Protein AF-A0A7Y2J0Y7-F1 (afdb_monomer)

Structure (mmCIF, N/CA/C/O backbone):
data_AF-A0A7Y2J0Y7-F1
#
_entry.id   AF-A0A7Y2J0Y7-F1
#
loop_
_atom_site.group_PDB
_atom_site.id
_atom_site.type_symbol
_atom_site.label_atom_id
_atom_site.label_alt_id
_atom_site.label_comp_id
_atom_site.label_asym_id
_atom_site.label_entity_id
_atom_site.label_seq_id
_atom_site.pdbx_PDB_ins_code
_atom_site.Cartn_x
_atom_site.Cartn_y
_atom_site.Cartn_z
_atom_site.occupancy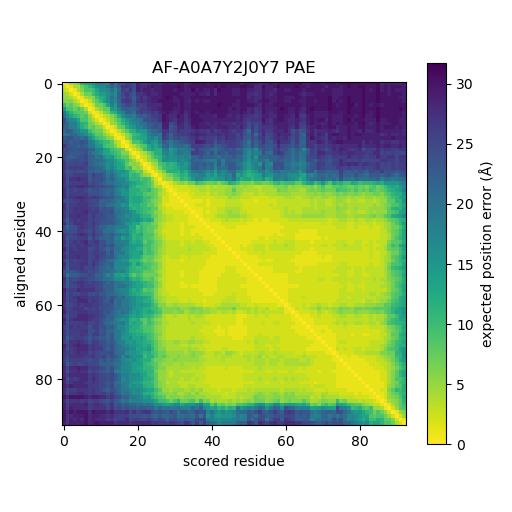
_atom_site.B_iso_or_equiv
_atom_site.auth_seq_id
_atom_site.auth_comp_id
_atom_site.auth_asym_id
_atom_site.auth_atom_id
_atom_site.pdbx_PDB_model_num
ATOM 1 N N . MET A 1 1 ? -0.133 -2.140 -69.016 1.00 37.03 1 MET A N 1
ATOM 2 C CA . MET A 1 1 ? 0.185 -0.989 -68.144 1.00 37.03 1 MET A CA 1
ATOM 3 C C . MET A 1 1 ? -1.083 -0.640 -67.366 1.00 37.03 1 MET A C 1
ATOM 5 O O . MET A 1 1 ? -2.110 -0.485 -68.001 1.00 37.03 1 MET A O 1
ATOM 9 N N . GLN A 1 2 ? -0.990 -0.672 -66.028 1.00 42.09 2 GLN A N 1
ATOM 10 C CA . GLN A 1 2 ? -2.018 -0.549 -64.969 1.00 42.09 2 GLN A CA 1
ATOM 11 C C . GLN A 1 2 ? -3.334 -1.347 -65.068 1.00 42.09 2 GLN A C 1
ATOM 13 O O . GLN A 1 2 ? -4.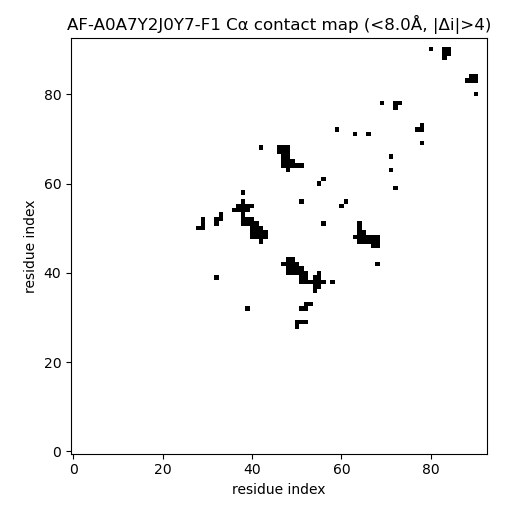198 -1.084 -65.893 1.00 42.09 2 GLN A O 1
ATOM 18 N N . VAL A 1 3 ? -3.535 -2.232 -64.082 1.00 44.47 3 VAL A N 1
ATOM 19 C CA . VAL A 1 3 ? -4.865 -2.667 -63.639 1.00 44.47 3 VAL A CA 1
ATOM 20 C C . VAL A 1 3 ? -4.939 -2.548 -62.117 1.00 44.47 3 VAL A C 1
ATOM 22 O O . VAL A 1 3 ? -4.124 -3.093 -61.378 1.00 44.47 3 VAL A O 1
ATOM 25 N N . ILE A 1 4 ? -5.938 -1.791 -61.683 1.00 48.19 4 ILE A N 1
ATOM 26 C CA . ILE A 1 4 ? -6.367 -1.529 -60.310 1.00 48.19 4 ILE A CA 1
ATOM 27 C C . ILE A 1 4 ? -6.913 -2.822 -59.692 1.00 48.19 4 ILE A C 1
ATOM 29 O O . ILE A 1 4 ? -7.786 -3.432 -60.301 1.00 48.19 4 ILE A O 1
ATOM 33 N N . ARG A 1 5 ? -6.536 -3.172 -58.450 1.00 44.25 5 ARG A N 1
ATOM 34 C CA . ARG A 1 5 ? -7.440 -3.885 -57.523 1.00 44.25 5 ARG A CA 1
ATOM 35 C C . ARG A 1 5 ? -7.254 -3.436 -56.076 1.00 44.25 5 ARG A C 1
ATOM 37 O O . ARG A 1 5 ? -6.252 -3.720 -55.431 1.00 44.25 5 ARG A O 1
ATOM 44 N N . ARG A 1 6 ? -8.298 -2.778 -55.562 1.00 46.31 6 ARG A N 1
ATOM 45 C CA . ARG A 1 6 ? -8.625 -2.735 -54.136 1.00 46.31 6 ARG A CA 1
ATOM 46 C C . ARG A 1 6 ? -8.861 -4.169 -53.658 1.00 46.31 6 ARG A C 1
ATOM 48 O O . ARG A 1 6 ? -9.738 -4.827 -54.204 1.00 46.31 6 ARG A O 1
ATOM 55 N N . HIS A 1 7 ? -8.180 -4.611 -52.606 1.00 42.34 7 HIS A N 1
ATOM 56 C CA . HIS A 1 7 ? -8.856 -5.386 -51.571 1.00 42.34 7 HIS A CA 1
ATOM 57 C C . HIS A 1 7 ? -8.089 -5.352 -50.252 1.00 42.34 7 HIS A C 1
ATOM 59 O O . HIS A 1 7 ? -6.917 -5.692 -50.139 1.00 42.34 7 HIS A O 1
ATOM 65 N N . SER A 1 8 ? -8.822 -4.897 -49.255 1.00 40.09 8 SER A N 1
ATOM 66 C CA . SER A 1 8 ? -8.566 -4.957 -47.833 1.00 40.09 8 SER A CA 1
ATOM 67 C C . SER A 1 8 ? -8.383 -6.395 -47.340 1.00 40.09 8 SER A C 1
ATOM 69 O O . SER A 1 8 ? -9.136 -7.279 -47.747 1.00 40.09 8 SER A O 1
ATOM 71 N N . ARG A 1 9 ? -7.463 -6.564 -46.377 1.00 47.72 9 ARG A N 1
ATOM 72 C CA . ARG A 1 9 ? -7.532 -7.405 -45.156 1.00 47.72 9 ARG A CA 1
ATOM 73 C C . ARG A 1 9 ? -6.208 -8.116 -44.888 1.00 47.72 9 ARG A C 1
ATOM 75 O O . ARG A 1 9 ? -5.635 -8.737 -45.769 1.00 47.72 9 ARG A O 1
ATOM 82 N N . GLY A 1 10 ? -5.806 -8.090 -43.619 1.00 38.44 10 GLY A N 1
ATOM 83 C CA . GLY A 1 10 ? -4.794 -9.002 -43.087 1.00 38.44 10 GLY A CA 1
ATOM 84 C C . GLY A 1 10 ? -3.679 -8.298 -42.334 1.00 38.44 10 GLY A C 1
ATOM 85 O O . GLY A 1 10 ? -2.515 -8.425 -42.685 1.00 38.44 10 GLY A O 1
ATOM 86 N N . ARG A 1 11 ? -4.036 -7.540 -41.292 1.00 45.06 11 ARG A N 1
ATOM 87 C CA . ARG A 1 11 ? -3.094 -7.016 -40.299 1.00 45.06 11 ARG A CA 1
ATOM 88 C C . ARG A 1 11 ? -2.327 -8.209 -39.711 1.00 45.06 11 ARG A C 1
ATOM 90 O O . ARG A 1 11 ? -2.909 -9.000 -38.973 1.00 45.06 11 ARG A O 1
ATOM 97 N N . VAL A 1 12 ? -1.052 -8.361 -40.066 1.00 48.59 12 VAL A N 1
ATOM 98 C CA . VAL A 1 12 ? -0.168 -9.398 -39.519 1.00 48.59 12 VAL A CA 1
ATOM 99 C C . VAL A 1 12 ? 0.101 -9.057 -38.053 1.00 48.59 12 VAL A C 1
ATOM 101 O O . VAL A 1 12 ? 1.043 -8.345 -37.725 1.00 48.59 12 VAL A O 1
ATOM 104 N N . LEU A 1 13 ? -0.752 -9.533 -37.147 1.00 43.62 13 LEU A N 1
ATOM 105 C CA . LEU A 1 13 ? -0.490 -9.500 -35.710 1.00 43.62 13 LEU A CA 1
ATOM 106 C C . LEU A 1 13 ? 0.329 -10.736 -35.333 1.00 43.62 13 LEU A C 1
ATOM 108 O O . LEU A 1 13 ? -0.169 -11.667 -34.706 1.00 43.62 13 LEU A O 1
ATOM 112 N N . ARG A 1 14 ? 1.615 -10.740 -35.694 1.00 45.25 14 ARG A N 1
ATOM 113 C CA . ARG A 1 14 ? 2.593 -11.588 -35.003 1.00 45.25 14 ARG A CA 1
ATOM 114 C C . ARG A 1 14 ? 2.920 -10.922 -33.672 1.00 45.25 14 ARG A C 1
ATOM 116 O O . ARG A 1 14 ? 3.893 -10.189 -33.564 1.00 45.25 14 ARG A O 1
ATOM 123 N N . GLN A 1 15 ? 2.072 -11.128 -32.666 1.00 53.75 15 GLN A N 1
ATOM 124 C CA . GLN A 1 15 ? 2.367 -10.697 -31.302 1.00 53.75 15 GLN A CA 1
ATOM 125 C C . GLN A 1 15 ? 2.536 -11.918 -30.399 1.00 53.75 15 GLN A C 1
ATOM 127 O O . GLN A 1 15 ? 1.675 -12.257 -29.594 1.00 53.75 15 GLN A O 1
ATOM 132 N N . THR A 1 16 ? 3.690 -12.567 -30.520 1.00 44.09 16 THR A N 1
ATOM 133 C CA . THR A 1 16 ? 4.259 -13.408 -29.465 1.00 44.09 16 THR A CA 1
ATOM 134 C C . THR A 1 16 ? 4.704 -12.484 -28.328 1.00 44.09 16 THR A C 1
ATOM 136 O O . THR A 1 16 ? 5.844 -12.032 -28.298 1.00 44.09 16 THR A O 1
ATOM 139 N N . HIS A 1 17 ? 3.790 -12.104 -27.430 1.00 44.88 17 HIS A N 1
ATOM 140 C CA . HIS A 1 17 ? 4.149 -11.422 -26.179 1.00 44.88 17 HIS A CA 1
ATOM 141 C C . HIS A 1 17 ? 3.765 -12.307 -24.987 1.00 44.88 17 HIS A C 1
ATOM 143 O O . HIS A 1 17 ? 2.625 -12.229 -24.517 1.00 44.88 17 HIS A O 1
ATOM 149 N N . PRO A 1 18 ? 4.703 -13.126 -24.473 1.00 43.56 18 PRO A N 1
ATOM 150 C CA . PRO A 1 18 ? 4.474 -14.003 -23.318 1.00 43.56 18 PRO A CA 1
ATOM 151 C C . PRO A 1 18 ? 4.138 -13.247 -22.012 1.00 43.56 18 PRO A C 1
ATOM 153 O O . PRO A 1 18 ? 3.743 -13.857 -21.027 1.00 43.56 18 PRO A O 1
ATOM 156 N N . LEU A 1 19 ? 4.210 -11.911 -22.004 1.00 46.00 19 LEU A N 1
ATOM 157 C CA . LEU A 1 19 ? 3.988 -11.061 -20.826 1.00 46.00 19 LEU A CA 1
ATOM 158 C C . LEU A 1 19 ? 2.520 -10.663 -20.572 1.00 46.00 19 LEU A C 1
ATOM 160 O O . LEU A 1 19 ? 2.218 -10.066 -19.538 1.00 46.00 19 LEU A O 1
ATOM 164 N N . LYS A 1 20 ? 1.578 -10.960 -21.481 1.00 47.62 20 LYS A N 1
ATOM 165 C CA . LYS A 1 20 ? 0.166 -10.557 -21.293 1.00 47.62 20 LYS A CA 1
ATOM 166 C C . LYS A 1 20 ? -0.550 -11.327 -20.179 1.00 47.62 20 LYS A C 1
ATOM 168 O O . LYS A 1 20 ? -1.533 -10.824 -19.641 1.00 47.62 20 LYS A O 1
ATOM 173 N N . LEU A 1 21 ? -0.070 -12.519 -19.828 1.00 46.53 21 LEU A N 1
ATOM 174 C CA . LEU A 1 21 ? -0.745 -13.383 -18.861 1.00 46.53 21 LEU A CA 1
ATOM 175 C C . LEU A 1 21 ? -0.506 -12.934 -17.409 1.00 46.53 21 LEU A C 1
ATOM 177 O O . LEU A 1 21 ? -1.444 -12.939 -16.617 1.00 46.53 21 LEU A O 1
ATOM 181 N N . VAL A 1 22 ? 0.691 -12.424 -17.093 1.00 49.72 22 VAL A N 1
ATOM 182 C CA . VAL A 1 22 ? 1.014 -11.879 -15.757 1.00 49.72 22 VAL A CA 1
ATOM 183 C C . VAL A 1 22 ? 0.204 -10.608 -15.469 1.00 49.72 22 VAL A C 1
ATOM 185 O O . VAL A 1 22 ? -0.318 -10.430 -14.370 1.00 49.72 22 VAL A O 1
ATOM 188 N N . LYS A 1 23 ? -0.017 -9.760 -16.487 1.00 47.22 23 LYS A N 1
ATOM 189 C CA . LYS A 1 23 ? -0.875 -8.567 -16.364 1.00 47.22 23 LYS A CA 1
ATOM 190 C C . LYS A 1 23 ? -2.331 -8.894 -16.018 1.00 47.22 23 LYS A C 1
ATOM 192 O O . LYS A 1 23 ? -2.986 -8.080 -15.380 1.00 47.22 23 LYS A O 1
ATOM 197 N N . LYS A 1 24 ? -2.850 -10.056 -16.429 1.00 43.94 24 LYS A N 1
ATOM 198 C CA . LYS A 1 24 ? -4.275 -10.390 -16.282 1.00 43.94 24 LYS A CA 1
ATOM 199 C C . LYS A 1 24 ? -4.679 -10.673 -14.831 1.00 43.94 24 LYS A C 1
ATOM 201 O O . LYS A 1 24 ? -5.776 -10.296 -14.444 1.00 43.94 24 LYS A O 1
ATOM 206 N N . VAL A 1 25 ? -3.802 -11.282 -14.029 1.00 51.06 25 VAL A N 1
ATOM 207 C CA . VAL A 1 25 ? -4.069 -11.541 -12.598 1.00 51.06 25 VAL A CA 1
ATOM 208 C C . VAL A 1 25 ? -3.824 -10.287 -11.756 1.00 51.06 25 VAL A C 1
ATOM 210 O O . VAL A 1 25 ? -4.637 -9.958 -10.897 1.00 51.06 25 VAL A O 1
ATOM 213 N N . LEU A 1 26 ? -2.780 -9.511 -12.075 1.00 53.09 26 LEU A N 1
ATOM 214 C CA . LEU A 1 26 ? -2.547 -8.195 -11.461 1.00 53.09 26 LEU A CA 1
ATOM 215 C C . LEU A 1 26 ? -3.696 -7.200 -11.734 1.00 53.09 26 LEU A C 1
ATOM 217 O O . LEU A 1 26 ? -3.923 -6.289 -10.944 1.00 53.09 26 LEU A O 1
ATOM 221 N N . SER A 1 27 ? -4.461 -7.404 -12.816 1.00 62.75 27 SER A N 1
ATOM 222 C CA . SER A 1 27 ? -5.576 -6.543 -13.235 1.00 62.75 27 SER A CA 1
ATOM 223 C C . SER A 1 27 ? -6.723 -6.451 -12.225 1.00 62.75 27 SER A C 1
ATOM 225 O O . SER A 1 27 ? -7.460 -5.462 -12.248 1.00 62.75 27 SER A O 1
ATOM 227 N N . VAL A 1 28 ? -6.923 -7.465 -11.376 1.00 71.38 28 VAL A N 1
ATOM 228 C CA . VAL A 1 28 ? -8.079 -7.492 -10.464 1.00 71.38 28 VAL A CA 1
ATOM 229 C C . VAL A 1 28 ? -7.909 -6.456 -9.356 1.00 71.38 28 VAL A C 1
ATOM 231 O O . VAL A 1 28 ? -8.794 -5.626 -9.157 1.00 71.38 28 VAL A O 1
ATOM 234 N N . TYR A 1 29 ? -6.748 -6.435 -8.697 1.00 82.38 29 TYR A N 1
ATOM 235 C CA . TYR A 1 29 ? -6.484 -5.506 -7.596 1.00 82.38 29 TYR A CA 1
ATOM 236 C C . TYR A 1 29 ? -6.542 -4.052 -8.051 1.00 82.38 29 TYR A C 1
ATOM 238 O O . TYR A 1 29 ? -7.194 -3.239 -7.404 1.00 82.38 29 TYR A O 1
ATOM 246 N N . SER A 1 30 ? -5.941 -3.730 -9.199 1.00 81.31 30 SER A N 1
ATOM 247 C CA . SER A 1 30 ? -5.982 -2.371 -9.747 1.00 81.31 30 SER A CA 1
ATOM 248 C C . SER A 1 30 ? -7.407 -1.907 -10.056 1.00 81.31 30 SER A C 1
ATOM 250 O O . SER A 1 30 ? -7.736 -0.753 -9.805 1.00 81.31 30 SER A O 1
ATOM 252 N N . SER A 1 31 ? -8.272 -2.794 -10.558 1.00 85.19 31 SER A N 1
ATOM 253 C CA . SER A 1 31 ? -9.667 -2.435 -10.858 1.00 85.19 31 SER A CA 1
ATOM 254 C C . SER A 1 31 ? -10.464 -2.141 -9.584 1.00 85.19 31 SER A C 1
ATOM 256 O O . SER A 1 31 ? -11.243 -1.194 -9.557 1.00 85.19 31 SER A O 1
ATOM 258 N N . ILE A 1 32 ? -10.233 -2.913 -8.516 1.00 88.44 32 ILE A N 1
ATOM 259 C CA . ILE A 1 32 ? -10.871 -2.703 -7.208 1.00 88.44 32 ILE A CA 1
ATOM 260 C C . ILE A 1 32 ? -10.362 -1.410 -6.560 1.00 88.44 32 ILE A C 1
ATOM 262 O O . ILE A 1 32 ? -11.155 -0.582 -6.125 1.00 88.44 32 ILE A O 1
ATOM 266 N N . LEU A 1 33 ? -9.042 -1.211 -6.533 1.00 91.62 33 LEU A N 1
ATOM 267 C CA . LEU A 1 33 ? -8.400 -0.032 -5.946 1.00 91.62 33 LEU A CA 1
ATOM 268 C C . LEU A 1 33 ? -8.873 1.270 -6.609 1.00 91.62 33 LEU A C 1
ATOM 270 O O . LEU A 1 33 ? -9.121 2.258 -5.920 1.00 91.62 33 LEU A O 1
ATOM 274 N N . ASN A 1 34 ? -9.030 1.267 -7.934 1.00 90.19 34 ASN A N 1
ATOM 275 C CA . ASN A 1 34 ? -9.493 2.433 -8.689 1.00 90.19 34 ASN A CA 1
ATOM 276 C C . ASN A 1 34 ? -11.011 2.670 -8.598 1.00 90.19 34 ASN A C 1
ATOM 278 O O . ASN A 1 34 ? -11.469 3.746 -8.968 1.00 90.19 34 ASN A O 1
ATOM 282 N N . ALA A 1 35 ? -11.797 1.711 -8.097 1.00 92.56 35 ALA A N 1
ATOM 283 C CA . ALA A 1 35 ? -13.226 1.918 -7.853 1.00 92.56 35 ALA A CA 1
ATOM 284 C C . ALA A 1 35 ? -13.495 2.758 -6.589 1.00 92.56 35 ALA A C 1
ATOM 286 O O . ALA A 1 35 ? -14.590 3.296 -6.426 1.00 92.56 35 ALA A O 1
ATOM 287 N N . VAL A 1 36 ? -12.511 2.873 -5.691 1.00 92.94 36 VAL A N 1
ATOM 288 C CA . VAL A 1 36 ? -12.636 3.610 -4.431 1.00 92.94 36 VAL A CA 1
ATOM 289 C C . VAL A 1 36 ? -12.113 5.046 -4.604 1.00 92.94 36 VAL A C 1
ATOM 291 O O . VAL A 1 36 ? -10.939 5.224 -4.930 1.00 92.94 36 VAL A O 1
ATOM 294 N N . PRO A 1 37 ? -12.928 6.090 -4.339 1.00 91.38 37 PRO A N 1
ATOM 295 C CA . PRO A 1 37 ? -12.573 7.490 -4.596 1.00 91.38 37 PRO A CA 1
ATOM 296 C C . PRO A 1 37 ? -11.739 8.134 -3.471 1.00 91.38 37 PRO A C 1
ATOM 298 O O . PRO A 1 37 ? -11.822 9.338 -3.239 1.00 91.38 37 PRO A O 1
ATOM 301 N N . ILE A 1 38 ? -10.941 7.342 -2.753 1.00 94.75 38 ILE A N 1
ATOM 302 C CA . ILE A 1 38 ? -9.966 7.819 -1.762 1.00 94.75 38 ILE A CA 1
ATOM 303 C C . ILE A 1 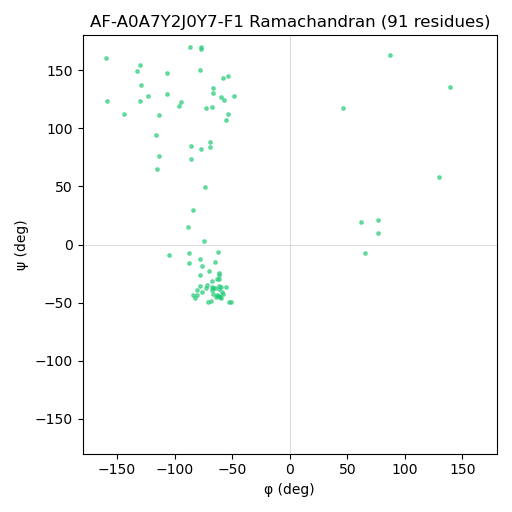38 ? -8.601 7.176 -2.035 1.00 94.75 38 ILE A C 1
ATOM 305 O O . ILE A 1 38 ? -8.559 6.100 -2.627 1.00 94.75 38 ILE A O 1
ATOM 309 N N . PRO A 1 39 ? -7.479 7.796 -1.634 1.00 94.56 39 PRO A N 1
ATOM 310 C CA . PRO A 1 39 ? -6.149 7.217 -1.815 1.00 94.56 39 PRO A CA 1
ATOM 311 C C . PRO A 1 39 ? -6.024 5.834 -1.163 1.00 94.56 39 PRO A C 1
ATOM 313 O O . PRO A 1 39 ? -6.250 5.699 0.037 1.00 94.56 39 PRO A O 1
ATOM 316 N N . LEU A 1 40 ? -5.636 4.822 -1.943 1.00 94.88 40 LEU A N 1
ATOM 317 C CA . LEU A 1 40 ? -5.427 3.454 -1.468 1.00 94.88 40 LEU A CA 1
ATOM 318 C C . LEU A 1 40 ? -4.065 2.902 -1.887 1.00 94.88 40 LEU A C 1
ATOM 320 O O . LEU A 1 40 ? -3.655 3.013 -3.045 1.00 94.88 40 LEU A O 1
ATOM 324 N N . VAL A 1 41 ? -3.413 2.230 -0.939 1.00 93.25 41 VAL A N 1
ATOM 325 C CA . VAL A 1 41 ? -2.181 1.462 -1.138 1.00 93.25 41 VAL A CA 1
ATOM 326 C C . VAL A 1 41 ? -2.434 0.032 -0.680 1.00 93.25 41 VAL A C 1
ATOM 328 O O . VAL A 1 41 ? -2.885 -0.192 0.441 1.00 93.25 41 VAL A O 1
ATOM 331 N N . LEU A 1 42 ? -2.135 -0.936 -1.542 1.00 93.25 42 LEU A N 1
ATOM 332 C CA . LEU A 1 42 ? -2.177 -2.355 -1.209 1.00 93.25 42 LEU A CA 1
ATOM 333 C C . LEU A 1 42 ? -0.774 -2.824 -0.824 1.00 93.25 42 LEU A C 1
ATOM 335 O O . LEU A 1 42 ? 0.139 -2.771 -1.650 1.00 93.25 42 LEU A O 1
ATOM 339 N N . ILE A 1 43 ? -0.619 -3.306 0.408 1.00 92.62 43 ILE A N 1
ATOM 340 C CA . ILE A 1 43 ? 0.625 -3.880 0.933 1.00 92.62 43 ILE A CA 1
ATOM 341 C C . ILE A 1 43 ? 0.445 -5.398 1.029 1.00 92.62 43 ILE A C 1
ATOM 343 O O . ILE A 1 43 ? -0.570 -5.877 1.533 1.00 92.62 43 ILE A O 1
ATOM 347 N N . GLY A 1 44 ? 1.401 -6.145 0.484 1.00 90.12 44 GLY A N 1
ATOM 348 C CA . GLY A 1 44 ? 1.433 -7.601 0.537 1.00 90.12 44 GLY A CA 1
ATOM 349 C C . GLY A 1 44 ? 1.902 -8.121 1.895 1.00 90.12 44 GLY A C 1
ATOM 350 O O . GLY A 1 44 ? 2.448 -7.384 2.713 1.00 90.12 44 GLY A O 1
ATOM 351 N N . ALA A 1 45 ? 1.726 -9.424 2.119 1.00 88.44 45 ALA A N 1
ATOM 352 C CA . ALA A 1 45 ? 2.242 -10.100 3.313 1.00 88.44 45 ALA A CA 1
ATOM 353 C C . ALA A 1 45 ? 3.783 -10.119 3.380 1.00 88.44 45 ALA A C 1
ATOM 355 O O . ALA A 1 45 ? 4.349 -10.388 4.428 1.00 88.44 45 ALA A O 1
ATOM 356 N N . ASP A 1 46 ? 4.459 -9.835 2.267 1.00 92.12 46 ASP A N 1
ATOM 357 C CA . ASP A 1 46 ? 5.909 -9.675 2.154 1.00 92.12 46 ASP A CA 1
ATOM 358 C C . ASP A 1 46 ? 6.376 -8.232 2.425 1.00 92.12 46 ASP A C 1
ATOM 360 O O . ASP A 1 46 ? 7.491 -7.866 2.052 1.00 92.12 46 ASP A O 1
ATOM 364 N N . GLU A 1 47 ? 5.509 -7.401 3.016 1.00 93.19 47 GLU A N 1
ATOM 365 C CA . GLU A 1 47 ? 5.770 -6.004 3.392 1.00 93.19 47 GLU A CA 1
ATOM 366 C C . GLU A 1 47 ? 6.089 -5.081 2.199 1.00 93.19 47 GLU A C 1
ATOM 368 O O . GLU A 1 47 ? 6.633 -3.974 2.335 1.00 93.19 47 GLU A O 1
ATOM 373 N N . ARG A 1 48 ? 5.721 -5.508 0.987 1.00 93.88 48 ARG A N 1
ATOM 374 C CA . ARG A 1 48 ? 5.933 -4.747 -0.247 1.00 93.88 48 ARG A CA 1
ATOM 375 C C . ARG A 1 48 ? 4.642 -4.159 -0.776 1.00 93.88 48 ARG A C 1
ATOM 377 O O . ARG A 1 48 ? 3.566 -4.739 -0.670 1.00 93.88 48 ARG A O 1
ATOM 384 N N . ILE A 1 49 ? 4.756 -2.996 -1.407 1.00 93.38 49 ILE A N 1
ATOM 385 C CA . ILE A 1 49 ? 3.622 -2.361 -2.074 1.00 93.38 49 ILE A CA 1
ATOM 386 C C . ILE A 1 49 ? 3.297 -3.143 -3.348 1.00 93.38 49 ILE A C 1
ATOM 388 O O . ILE A 1 49 ? 4.101 -3.208 -4.278 1.00 93.38 49 ILE A O 1
ATOM 392 N N . VAL A 1 50 ? 2.099 -3.714 -3.403 1.00 93.38 50 VAL A N 1
ATOM 393 C CA . VAL A 1 50 ? 1.593 -4.477 -4.549 1.00 93.38 50 VAL A CA 1
ATOM 394 C C . VAL A 1 50 ? 0.987 -3.537 -5.588 1.00 93.38 50 VAL A C 1
ATOM 396 O O . VAL A 1 50 ? 1.235 -3.693 -6.782 1.00 93.38 50 VAL A O 1
ATOM 399 N N . ALA A 1 51 ? 0.202 -2.551 -5.145 1.00 92.44 51 ALA A N 1
ATOM 400 C CA . ALA A 1 51 ? -0.493 -1.618 -6.025 1.00 92.44 51 ALA A CA 1
ATOM 401 C C . ALA A 1 51 ? -0.892 -0.325 -5.298 1.00 92.44 51 ALA A C 1
ATOM 403 O O . ALA A 1 51 ? -0.993 -0.286 -4.073 1.00 92.44 51 ALA A O 1
ATOM 404 N N . LEU A 1 52 ? -1.146 0.719 -6.082 1.00 93.06 52 LEU A N 1
ATOM 405 C CA . LEU A 1 52 ? -1.686 2.005 -5.650 1.00 93.06 52 LEU A CA 1
ATOM 406 C C . LEU A 1 52 ? -2.818 2.382 -6.612 1.00 93.06 52 LEU A C 1
ATOM 408 O O . LEU A 1 52 ? -2.761 2.004 -7.785 1.00 93.06 52 LEU A O 1
ATOM 412 N N . ASN A 1 53 ? -3.828 3.110 -6.138 1.00 93.94 53 ASN A N 1
ATOM 413 C CA . ASN A 1 53 ? -4.740 3.812 -7.045 1.00 93.94 53 ASN A CA 1
ATOM 414 C C . ASN A 1 53 ? -4.203 5.201 -7.410 1.00 93.94 53 ASN A C 1
ATOM 416 O O . ASN A 1 53 ? -3.258 5.699 -6.795 1.00 93.94 53 ASN A O 1
ATOM 420 N N . GLU A 1 54 ? -4.843 5.852 -8.382 1.00 92.56 54 GLU A N 1
ATOM 421 C CA . GLU A 1 54 ? -4.447 7.192 -8.840 1.00 92.56 54 GLU A CA 1
ATOM 422 C C . GLU A 1 54 ? -4.400 8.217 -7.694 1.00 92.56 54 GLU A C 1
ATOM 424 O O . GLU A 1 54 ? -3.514 9.070 -7.647 1.00 92.56 54 GLU A O 1
ATOM 429 N N . GLY A 1 55 ? -5.320 8.118 -6.728 1.00 94.94 55 GLY A N 1
ATOM 430 C CA . GLY A 1 55 ? -5.329 8.978 -5.545 1.00 94.94 55 GLY A CA 1
ATOM 431 C C . GLY A 1 55 ? -4.051 8.846 -4.713 1.00 94.94 55 GLY A C 1
ATOM 432 O O . GLY A 1 55 ? -3.465 9.855 -4.323 1.00 94.94 55 GLY A O 1
ATOM 433 N N . ALA A 1 56 ? -3.589 7.619 -4.478 1.00 94.25 56 ALA A N 1
ATOM 434 C CA . ALA A 1 56 ? -2.358 7.357 -3.741 1.00 94.25 56 ALA A CA 1
ATOM 435 C C . ALA A 1 56 ? -1.099 7.700 -4.547 1.00 94.25 56 ALA A C 1
ATOM 437 O O . ALA A 1 56 ? -0.161 8.259 -3.981 1.00 94.25 56 ALA A O 1
ATOM 438 N N . GLU A 1 57 ? -1.083 7.453 -5.860 1.00 93.81 57 GLU A N 1
ATOM 439 C CA . GLU A 1 57 ? 0.028 7.882 -6.723 1.00 93.81 57 GLU A CA 1
ATOM 440 C C . GLU A 1 57 ? 0.187 9.408 -6.735 1.00 93.81 57 GLU A C 1
ATOM 442 O O . GLU A 1 57 ? 1.310 9.909 -6.739 1.00 93.81 57 GLU A O 1
ATOM 447 N N . ARG A 1 58 ? -0.913 10.169 -6.668 1.00 93.69 58 ARG A N 1
ATOM 448 C CA . ARG A 1 58 ? -0.866 11.636 -6.547 1.00 93.69 58 ARG A CA 1
ATOM 449 C C . ARG A 1 58 ? -0.299 12.118 -5.211 1.00 93.69 58 ARG A C 1
ATOM 451 O O . ARG A 1 58 ? 0.302 13.188 -5.185 1.00 93.69 58 ARG A O 1
ATOM 458 N N . LEU A 1 59 ? -0.502 11.373 -4.122 1.00 91.94 59 LEU A N 1
ATOM 459 C CA . LEU A 1 59 ? -0.001 11.747 -2.794 1.00 91.94 59 LEU A CA 1
ATOM 460 C C . LEU A 1 59 ? 1.464 11.366 -2.587 1.00 91.94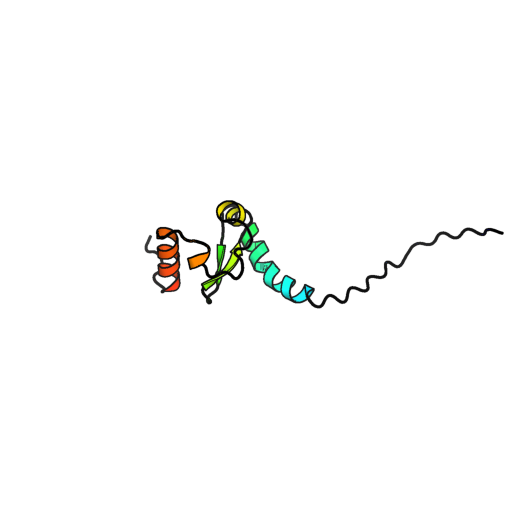 59 LEU A C 1
ATOM 462 O O . LEU A 1 59 ? 2.241 12.167 -2.075 1.00 91.94 59 LEU A O 1
ATOM 466 N N . PHE A 1 60 ? 1.835 10.144 -2.964 1.00 90.62 60 PHE A N 1
ATOM 467 C CA . PHE A 1 60 ? 3.145 9.576 -2.640 1.00 90.62 60 PHE A CA 1
ATOM 468 C C . PHE A 1 60 ? 4.110 9.535 -3.832 1.00 90.62 60 PHE A C 1
ATOM 470 O O . PHE A 1 60 ? 5.295 9.254 -3.656 1.00 90.62 60 PHE A O 1
ATOM 477 N N . GLY A 1 61 ? 3.624 9.837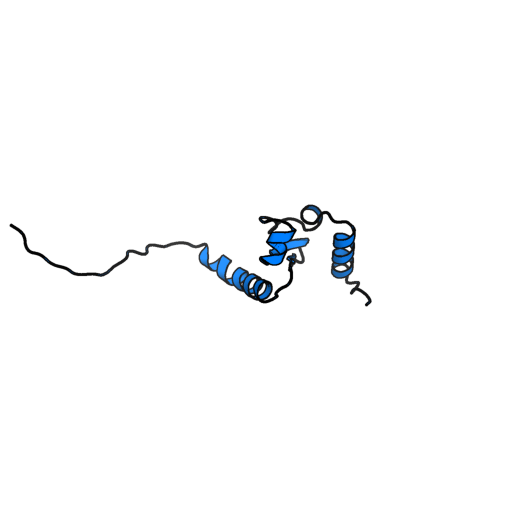 -5.036 1.00 89.31 61 GLY A N 1
ATOM 478 C CA . GLY A 1 61 ? 4.360 9.680 -6.284 1.00 89.31 61 GLY A CA 1
ATOM 479 C C . GLY A 1 61 ? 4.223 8.277 -6.882 1.00 89.31 61 GLY A C 1
ATOM 480 O O . GLY A 1 61 ? 3.828 7.310 -6.227 1.00 89.31 61 GLY A O 1
ATOM 481 N N . GLY A 1 62 ? 4.558 8.164 -8.167 1.00 88.25 62 GLY A N 1
ATOM 482 C CA . GLY A 1 62 ? 4.591 6.885 -8.876 1.00 88.25 62 GLY A CA 1
ATOM 483 C C . GLY A 1 62 ? 5.829 6.041 -8.541 1.00 88.25 62 GLY A C 1
ATOM 484 O O . GLY A 1 62 ? 6.792 6.504 -7.934 1.00 88.25 62 GLY A O 1
ATOM 485 N N . GLY A 1 63 ? 5.833 4.780 -8.986 1.00 87.69 63 GLY A N 1
ATOM 486 C CA . GLY A 1 63 ? 7.016 3.907 -8.894 1.00 87.69 63 GLY A CA 1
ATOM 487 C C . GLY A 1 63 ? 7.289 3.321 -7.502 1.00 87.69 63 GLY A C 1
ATOM 488 O O . GLY A 1 63 ? 8.419 2.919 -7.205 1.00 87.69 63 GLY A O 1
ATOM 489 N N . LEU A 1 64 ? 6.262 3.273 -6.650 1.00 91.25 64 LEU A N 1
ATOM 490 C CA . LEU A 1 64 ? 6.338 2.682 -5.312 1.00 91.25 64 LEU A CA 1
ATOM 491 C C . LEU A 1 64 ? 6.055 1.177 -5.288 1.00 91.25 64 LEU A C 1
ATOM 493 O O . LEU A 1 64 ? 6.409 0.511 -4.319 1.00 91.25 64 LEU A O 1
ATOM 497 N N . GLN A 1 65 ? 5.477 0.627 -6.358 1.00 92.00 65 GLN A N 1
ATOM 498 C CA . GLN A 1 65 ? 5.250 -0.813 -6.500 1.00 92.00 65 GLN A CA 1
ATOM 499 C C . GLN A 1 65 ? 6.553 -1.596 -6.289 1.00 92.00 65 GLN A C 1
ATOM 501 O O . GLN A 1 65 ? 7.631 -1.143 -6.678 1.00 92.00 65 GLN A O 1
ATOM 506 N N . THR A 1 66 ? 6.454 -2.781 -5.687 1.00 92.12 66 THR A N 1
ATOM 507 C CA . THR A 1 66 ? 7.549 -3.687 -5.288 1.00 92.12 66 THR A CA 1
ATOM 508 C C . THR A 1 66 ? 8.494 -3.162 -4.205 1.00 92.12 66 THR A C 1
ATOM 510 O O . THR A 1 66 ? 9.324 -3.926 -3.709 1.00 92.12 66 THR A O 1
ATOM 513 N N . ARG A 1 67 ? 8.391 -1.892 -3.792 1.00 94.06 67 ARG A N 1
ATOM 514 C CA . ARG A 1 67 ? 9.218 -1.341 -2.711 1.00 94.06 67 ARG A CA 1
ATOM 515 C C . ARG A 1 67 ? 8.689 -1.778 -1.351 1.00 94.06 67 ARG A C 1
ATOM 517 O O . ARG A 1 67 ? 7.486 -1.948 -1.171 1.00 94.06 67 ARG A O 1
ATOM 524 N N . HIS A 1 68 ? 9.601 -1.904 -0.392 1.00 94.88 68 HIS A N 1
ATOM 525 C CA . HIS A 1 68 ? 9.249 -2.124 1.006 1.00 94.88 68 HIS A CA 1
ATOM 526 C C . HIS A 1 68 ? 8.537 -0.889 1.563 1.00 94.88 68 HIS A C 1
ATOM 528 O O . HIS A 1 68 ? 9.053 0.230 1.415 1.00 94.88 68 HIS A O 1
ATOM 534 N N . TYR A 1 69 ? 7.385 -1.085 2.209 1.00 94.00 69 TYR A N 1
ATOM 535 C CA . TYR A 1 69 ? 6.512 0.026 2.598 1.00 94.00 69 TYR A CA 1
ATOM 536 C C . TYR A 1 69 ? 7.212 1.025 3.545 1.00 94.00 69 TYR A C 1
ATOM 538 O O . TYR A 1 69 ? 7.065 2.225 3.339 1.00 94.00 69 TYR A O 1
ATOM 546 N N . ILE A 1 70 ? 8.071 0.564 4.470 1.00 93.94 70 ILE A N 1
ATOM 547 C CA . ILE A 1 70 ? 8.876 1.407 5.381 1.00 93.94 70 ILE A CA 1
ATOM 548 C C . ILE A 1 70 ? 9.680 2.471 4.627 1.00 93.94 70 ILE A C 1
ATOM 550 O O . ILE A 1 70 ? 9.654 3.655 4.954 1.00 93.94 70 ILE A O 1
ATOM 554 N N . THR A 1 71 ? 10.401 2.057 3.584 1.00 92.56 71 THR A N 1
ATOM 555 C CA . THR A 1 71 ? 11.280 2.966 2.828 1.00 92.56 71 THR A CA 1
ATOM 556 C C . THR A 1 71 ? 10.520 3.864 1.853 1.00 92.56 71 THR A C 1
ATOM 558 O O . THR A 1 71 ? 10.993 4.958 1.521 1.00 92.56 71 THR A O 1
ATOM 561 N N . ALA A 1 72 ? 9.353 3.400 1.396 1.00 92.44 72 ALA A N 1
ATOM 562 C CA . ALA A 1 72 ? 8.482 4.106 0.468 1.00 92.44 72 ALA A CA 1
ATOM 563 C C . ALA A 1 72 ? 7.628 5.175 1.172 1.00 92.44 72 ALA A C 1
ATOM 565 O O . ALA A 1 72 ? 7.534 6.297 0.684 1.00 92.44 72 ALA A O 1
ATOM 566 N N . LEU A 1 73 ? 7.055 4.846 2.331 1.00 91.12 73 LEU A N 1
ATOM 567 C CA . LEU A 1 73 ? 6.083 5.651 3.072 1.00 91.12 73 LEU A CA 1
ATOM 568 C C . LEU A 1 73 ? 6.679 6.091 4.416 1.00 91.12 73 LEU A C 1
ATOM 570 O O . LEU A 1 73 ? 6.226 5.680 5.478 1.00 91.12 73 LEU A O 1
ATOM 574 N N . ARG A 1 74 ? 7.729 6.921 4.368 1.00 90.19 74 ARG A N 1
ATOM 575 C CA . ARG A 1 74 ? 8.556 7.325 5.528 1.00 90.19 74 ARG A CA 1
ATOM 576 C C . ARG A 1 74 ? 7.866 8.317 6.478 1.00 90.19 74 ARG A C 1
ATOM 578 O O . ARG A 1 74 ? 8.435 9.354 6.812 1.00 90.19 74 ARG A O 1
ATOM 585 N N . GLN A 1 75 ? 6.640 8.023 6.893 1.00 90.94 75 GLN A N 1
ATOM 586 C CA . GLN A 1 75 ? 5.892 8.802 7.870 1.00 90.94 75 GLN A CA 1
ATOM 587 C C . GLN A 1 75 ? 5.705 7.959 9.140 1.00 90.94 75 GLN A C 1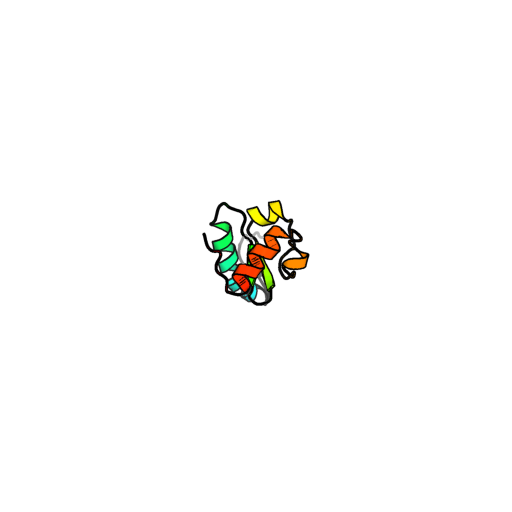
ATOM 589 O O . GLN A 1 75 ? 4.944 6.995 9.091 1.00 90.94 75 GLN A O 1
ATOM 594 N N . PRO A 1 76 ? 6.346 8.311 10.273 1.00 91.75 76 PRO A N 1
ATOM 595 C CA . PRO A 1 76 ? 6.345 7.484 11.483 1.00 91.75 76 PRO A CA 1
ATOM 596 C C . PRO A 1 76 ? 4.946 7.047 11.931 1.00 91.75 76 PRO A C 1
ATOM 598 O O . PRO A 1 76 ? 4.689 5.857 12.051 1.00 91.75 76 PRO A O 1
ATOM 601 N N . SER A 1 77 ? 4.004 7.990 12.024 1.00 91.94 77 SER A N 1
ATOM 602 C CA . SER A 1 77 ? 2.634 7.686 12.452 1.00 91.94 77 SER A CA 1
ATOM 603 C C . SER A 1 77 ? 1.879 6.743 11.509 1.00 91.94 77 SER A C 1
ATOM 605 O O . SER A 1 77 ? 1.010 6.000 11.950 1.00 91.94 77 SER A O 1
ATOM 607 N N . LEU A 1 78 ? 2.194 6.758 10.211 1.00 91.00 78 LEU A N 1
ATOM 608 C CA . LEU A 1 78 ? 1.598 5.844 9.237 1.00 91.00 78 LEU A CA 1
ATOM 609 C C . LEU A 1 78 ? 2.199 4.441 9.361 1.00 91.00 78 LEU A C 1
ATOM 611 O O . LEU A 1 78 ? 1.469 3.456 9.280 1.00 91.00 78 LEU A O 1
ATOM 615 N N . LEU A 1 79 ? 3.516 4.356 9.564 1.00 93.00 79 LEU A N 1
ATOM 616 C CA . LEU A 1 79 ? 4.211 3.088 9.773 1.00 93.00 79 LEU A CA 1
ATOM 617 C C . LEU A 1 79 ? 3.688 2.387 11.030 1.00 93.00 79 LEU A C 1
ATOM 619 O O . LEU A 1 79 ? 3.35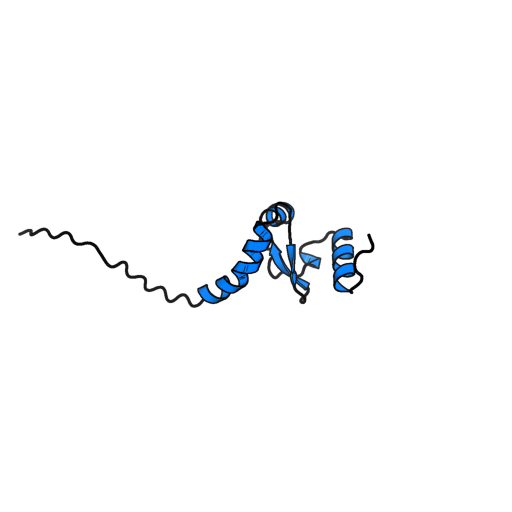2 1.210 10.958 1.00 93.00 79 LEU A O 1
ATOM 623 N N . ASP A 1 80 ? 3.501 3.127 12.124 1.00 92.38 80 ASP A N 1
ATOM 624 C CA . ASP A 1 80 ? 2.930 2.594 13.365 1.00 92.38 80 ASP A CA 1
ATOM 625 C C . ASP A 1 80 ? 1.532 1.990 13.137 1.00 92.38 80 ASP A C 1
ATOM 627 O O . ASP A 1 80 ? 1.218 0.903 13.628 1.00 92.38 80 ASP A O 1
ATOM 631 N N . CYS A 1 81 ? 0.679 2.663 12.354 1.00 91.31 81 CYS A N 1
ATOM 632 C CA . CYS A 1 81 ? -0.638 2.137 11.994 1.00 91.31 81 CYS A CA 1
ATOM 633 C C . CYS A 1 81 ? -0.549 0.839 11.178 1.00 91.31 81 CYS A C 1
ATOM 635 O O . CYS A 1 81 ? -1.312 -0.092 11.440 1.00 91.31 81 CYS A O 1
ATOM 637 N N . ILE A 1 82 ? 0.361 0.770 10.202 1.00 91.75 82 ILE A N 1
ATOM 638 C CA . ILE A 1 82 ? 0.549 -0.420 9.359 1.00 91.75 82 ILE A CA 1
ATOM 639 C C . ILE A 1 82 ? 1.031 -1.601 10.211 1.00 91.75 82 ILE A C 1
ATOM 641 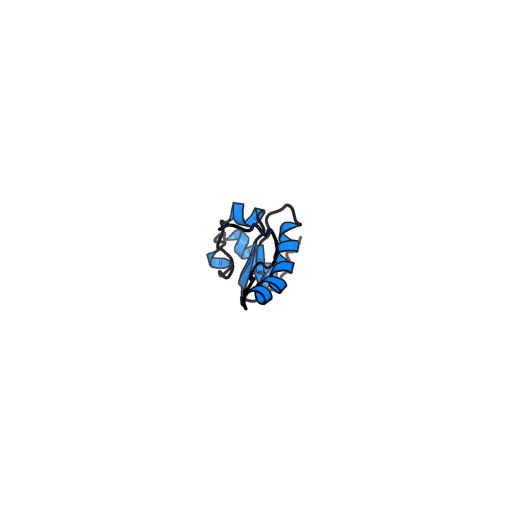O O . ILE A 1 82 ? 0.464 -2.689 10.116 1.00 91.75 82 ILE A O 1
ATOM 645 N N . GLU A 1 83 ? 2.003 -1.377 11.092 1.00 91.00 83 GLU A N 1
ATOM 646 C CA . GLU A 1 83 ? 2.576 -2.407 11.966 1.00 91.00 83 GLU A CA 1
ATOM 647 C C . GLU A 1 83 ? 1.572 -2.962 12.978 1.00 91.00 83 GLU A C 1
ATOM 649 O O . GLU A 1 83 ? 1.544 -4.168 13.242 1.00 91.00 83 GLU A O 1
ATOM 654 N N . ASN A 1 84 ? 0.687 -2.120 13.517 1.00 90.00 84 ASN A N 1
ATOM 655 C CA . ASN A 1 84 ? -0.389 -2.591 14.390 1.00 90.00 84 ASN A CA 1
ATOM 656 C C . ASN A 1 84 ? -1.296 -3.595 13.661 1.00 90.00 84 ASN A C 1
ATOM 658 O O . ASN A 1 84 ? -1.551 -4.683 14.175 1.00 90.00 84 ASN A O 1
ATOM 662 N N . VAL A 1 85 ? -1.698 -3.288 12.426 1.00 87.88 85 VAL A N 1
ATOM 663 C CA . VAL A 1 85 ? -2.513 -4.205 11.616 1.00 87.88 85 VAL A CA 1
ATOM 664 C C . VAL A 1 85 ? -1.730 -5.470 11.248 1.00 87.88 85 VAL A C 1
ATOM 666 O O . VAL A 1 85 ? -2.272 -6.570 11.347 1.00 87.88 85 VAL A O 1
ATOM 669 N N . HIS A 1 86 ? -0.456 -5.340 10.869 1.00 85.19 86 HIS A N 1
ATOM 670 C CA . HIS A 1 86 ? 0.377 -6.472 10.451 1.00 85.19 86 HIS A CA 1
ATOM 671 C C . HIS A 1 86 ? 0.679 -7.447 11.600 1.00 85.19 86 HIS A C 1
ATOM 673 O O . HIS A 1 86 ? 0.652 -8.661 11.415 1.00 85.19 86 HIS A O 1
ATOM 679 N N . SER A 1 87 ? 0.875 -6.927 12.815 1.00 84.25 87 SER A N 1
ATOM 680 C CA . SER A 1 87 ? 1.072 -7.722 14.036 1.00 84.25 87 SER A CA 1
ATOM 681 C C . SER A 1 87 ? -0.211 -8.375 14.576 1.00 84.25 87 SER A C 1
ATOM 683 O O . SER A 1 87 ? -0.179 -9.022 15.624 1.00 84.25 87 SER A O 1
ATOM 685 N N . GLY A 1 88 ? -1.348 -8.222 13.884 1.00 76.44 88 GLY A N 1
ATOM 686 C CA . GLY A 1 88 ? -2.642 -8.769 14.300 1.00 76.44 88 GLY A CA 1
ATOM 687 C C . GLY A 1 88 ? -3.317 -7.986 15.429 1.00 76.44 88 GLY A C 1
ATOM 688 O O . GLY A 1 88 ? -4.324 -8.436 15.976 1.00 76.44 88 GLY A O 1
ATOM 689 N N . ARG A 1 89 ? -2.800 -6.804 15.780 1.00 61.28 89 ARG A N 1
ATOM 690 C CA . ARG A 1 89 ? -3.479 -5.858 16.668 1.00 61.28 89 ARG A CA 1
ATOM 691 C C . ARG A 1 89 ? -4.407 -5.003 15.818 1.00 61.28 89 ARG A C 1
ATOM 693 O O . ARG A 1 89 ? -4.053 -3.915 15.374 1.00 61.28 89 ARG A O 1
ATOM 700 N N . SER A 1 90 ? -5.609 -5.515 15.567 1.00 51.94 90 SER A N 1
ATOM 701 C CA . SER A 1 90 ? -6.680 -4.726 14.956 1.00 51.94 90 SER A CA 1
ATOM 702 C C . SER A 1 90 ? -6.801 -3.392 15.693 1.00 51.94 90 SER A C 1
ATOM 704 O O . SER A 1 90 ? -6.883 -3.385 16.922 1.00 51.94 90 SER A O 1
ATOM 706 N N . ALA A 1 91 ? -6.775 -2.280 14.954 1.00 54.41 91 ALA A N 1
ATOM 707 C CA . ALA A 1 91 ? -6.918 -0.947 15.526 1.00 54.41 91 ALA A CA 1
ATOM 708 C C . ALA A 1 91 ? -8.200 -0.902 16.372 1.00 54.41 91 ALA A C 1
ATOM 710 O O . ALA A 1 91 ? -9.300 -1.048 15.834 1.00 54.41 91 ALA A O 1
ATOM 711 N N . SER A 1 92 ? -8.061 -0.771 17.696 1.00 49.53 92 SER A N 1
ATOM 712 C CA . SER A 1 92 ? -9.212 -0.531 18.559 1.00 49.53 92 SER A CA 1
ATOM 713 C C . SER A 1 92 ? -9.732 0.864 18.239 1.00 49.53 92 SER A C 1
ATOM 715 O O . SER A 1 92 ? -8.981 1.836 18.355 1.00 49.53 92 SER A O 1
ATOM 717 N N . ALA A 1 93 ? -10.976 0.908 17.772 1.00 37.88 93 ALA A N 1
ATOM 718 C CA . ALA A 1 93 ? -11.737 2.121 17.506 1.00 37.88 93 ALA A CA 1
ATOM 719 C C . ALA A 1 93 ? -11.872 3.014 18.747 1.00 37.88 93 ALA A C 1
ATOM 721 O O . ALA A 1 93 ? -11.887 2.459 19.872 1.00 37.88 93 ALA A O 1
#

Sequence (93 aa):
MQVIRRHSRGRVLRQTHPLKLVKKVLSVYSSILNAVPIPLVLIGADERIVALNEGAERLFGGGLQTRHYITALRQ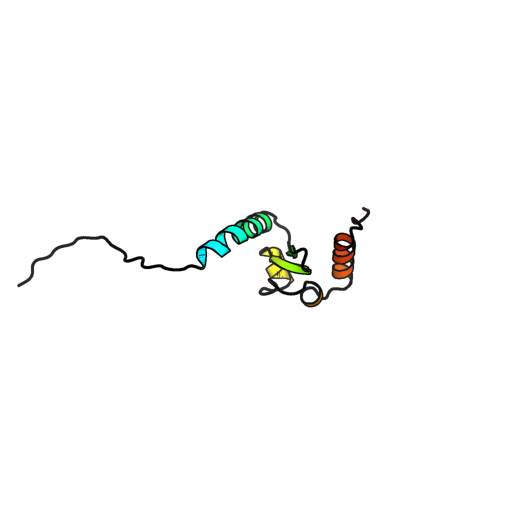PSLLDCIENVHSGRSASA

Foldseek 3Di:
DDDDDDDDDDDPPPDPDPPVVVVVVLVVVQVVQQVDPAWDWDADLVQATQDTYPNVCVVQNPDRGRPRCCVSVVDVVVVVVVVCVSVVNDPDD

Secondary structure (DSSP, 8-state):
-----------------TTHHHHHHHHHHHHHHHHSSS--EEE-TTSBEEEE-HHHHHHH-S--TTSBHHHHS--HHHHHHHHHHHTT-----

Radius of gyration: 22.39 Å; Cα contacts (8 Å, |Δi|>4): 73; chains: 1; bounding box: 24×26×87 Å

Nearest PDB structures (foldseek):
  6umy-assembly1_A  TM=5.713E-01  e=7.693E-03  Halorhodospira halophila
  8e02-assembly1_A  TM=5.773E-01  e=1.977E-02  Halorhodospira halophila
  8e1l-assembly1_A  TM=5.919E-01  e=2.115E-02  Halorhodospira halophila
  1kou-assembly1_A  TM=5.792E-01  e=1.848E-02  Halorhodospira halophila
  6mmd-assembly1_B  TM=5.808E-01  e=2.589E-02  Halorhodospira halophila

Solvent-accessible surface area (backbone atoms only — not comparable to full-atom values): 5999 Å² total; per-residue (Å²): 135,90,82,91,77,92,79,91,85,77,86,83,77,85,71,91,59,90,65,61,64,65,54,59,66,59,46,54,59,52,56,56,41,60,70,45,99,57,64,36,74,43,68,44,97,84,50,21,23,70,44,62,16,70,53,27,30,71,74,75,46,77,89,48,57,74,36,48,44,71,81,68,52,80,42,71,75,58,46,55,55,51,49,34,51,73,74,67,45,66,81,80,129

pLDDT: mean 75.72, std 21.39, range [37.03, 94.94]

Mean predicted aligned error: 13.01 Å